Protein AF-S4P6C3-F1 (afdb_monomer_lite)

Sequence (92 aa):
MGSIQLGIQHAIGGLASKPERDLLMQDFMTVETTNFPHEGSNHTPAHHYSEFKFKTYAPIAFRYFRDLFGIQPDDFLMSMCSAPLRELSNPG

Radius of gyration: 14.52 Å; chains: 1; bounding box: 35×41×32 Å

Foldseek 3Di:
DLVVLQLLCLLLVVVVPPDDDDDDPVLQADKDKDWQDCCGDPRGHHHPDHTDIDIDGSSNVVVVVCVVVVNDSVNVSCVRRVDDDDDDDDPD

InterPro domains:
  IPR002498 Phosphatidylinositol-4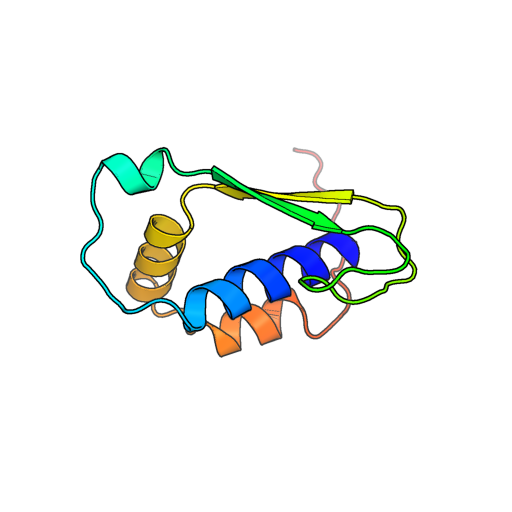-phosphate 4/5-kinase, core [PS51455] (1-92)
  IPR023610 Phosphatidylinositol-4/5-phosphate 5/4-kinase [PTHR23086] (1-92)
  IPR027484 Phosphatidylinositol-4-phosphate 5-kinase, N-terminal [G3DSA:3.30.800.10] (1-92)

pLDDT: mean 94.83, std 4.9, range [67.56, 98.31]

Organism: NCBI:txid116150

Secondary structure (DSSP, 8-state):
-HHHHHHHHHHHHHHHTSPP----GGGGG-EEEEEE-TT--SSS---SSPPEEEEEESHHHHHHHHHHTT--HHHHHHHHHSSPPPP-----

Structure (mmCIF, N/CA/C/O backbone):
data_AF-S4P6C3-F1
#
_entry.id   AF-S4P6C3-F1
#
loop_
_atom_site.group_PDB
_atom_site.id
_atom_site.type_symbol
_atom_site.label_atom_id
_atom_site.label_alt_id
_atom_site.label_comp_id
_atom_site.label_asym_id
_atom_site.label_entity_id
_atom_site.label_seq_id
_atom_site.pdbx_PDB_ins_code
_atom_site.Cartn_x
_atom_site.Cartn_y
_atom_site.Cartn_z
_atom_site.occupancy
_atom_site.B_iso_or_equiv
_atom_site.auth_seq_id
_atom_site.auth_comp_id
_atom_site.auth_asym_id
_atom_site.auth_atom_id
_atom_site.pdbx_PDB_model_num
ATOM 1 N N . MET A 1 1 ? 9.313 -11.218 -7.025 1.00 74.44 1 MET A N 1
ATOM 2 C CA . MET A 1 1 ? 8.462 -10.908 -5.852 1.00 74.44 1 MET A CA 1
ATOM 3 C C . MET A 1 1 ? 8.581 -9.471 -5.351 1.00 74.44 1 MET A C 1
ATOM 5 O O . MET A 1 1 ? 7.601 -8.979 -4.813 1.00 74.44 1 MET A O 1
ATOM 9 N N . GLY A 1 2 ? 9.705 -8.770 -5.545 1.00 89.00 2 GLY A N 1
ATOM 10 C CA . GLY A 1 2 ? 9.864 -7.405 -5.017 1.00 89.00 2 GLY A CA 1
ATOM 11 C C . GLY A 1 2 ? 8.841 -6.364 -5.508 1.00 89.00 2 GLY A C 1
ATOM 12 O O . GLY A 1 2 ? 8.523 -5.444 -4.764 1.00 89.00 2 GLY A O 1
ATOM 13 N N . SER A 1 3 ? 8.230 -6.543 -6.687 1.00 93.94 3 SER A N 1
ATOM 14 C CA . SER A 1 3 ? 7.123 -5.691 -7.157 1.00 93.94 3 SER A CA 1
ATOM 15 C C . SER A 1 3 ? 5.884 -5.742 -6.249 1.00 93.94 3 SER A C 1
ATOM 17 O O . SER A 1 3 ? 5.208 -4.730 -6.082 1.00 93.94 3 SER A O 1
ATOM 19 N N . ILE A 1 4 ? 5.611 -6.885 -5.605 1.00 96.19 4 ILE A N 1
ATOM 20 C CA . ILE A 1 4 ? 4.520 -7.022 -4.625 1.00 96.19 4 ILE A CA 1
ATOM 21 C C . ILE A 1 4 ? 4.833 -6.180 -3.387 1.00 96.19 4 ILE A C 1
ATOM 23 O O . ILE A 1 4 ? 3.992 -5.406 -2.942 1.00 96.19 4 ILE A O 1
ATOM 27 N N . GLN A 1 5 ? 6.052 -6.302 -2.861 1.00 97.25 5 GLN A N 1
ATOM 28 C CA . GLN A 1 5 ? 6.489 -5.580 -1.664 1.00 97.25 5 GLN A CA 1
ATOM 29 C C . GLN A 1 5 ? 6.485 -4.063 -1.901 1.00 97.25 5 GLN A C 1
ATOM 31 O O . GLN A 1 5 ? 5.964 -3.315 -1.076 1.00 97.25 5 GLN A O 1
ATOM 36 N N . LEU A 1 6 ? 6.952 -3.617 -3.074 1.00 97.25 6 LEU A N 1
ATOM 37 C CA . LEU A 1 6 ? 6.895 -2.213 -3.488 1.00 97.25 6 LEU A CA 1
ATOM 38 C C . LEU A 1 6 ? 5.450 -1.689 -3.559 1.00 97.25 6 LEU A C 1
ATOM 40 O O . LEU A 1 6 ? 5.155 -0.609 -3.045 1.00 97.25 6 LEU A O 1
ATOM 44 N N . GLY A 1 7 ? 4.544 -2.465 -4.159 1.00 97.44 7 GLY A N 1
ATOM 45 C CA . GLY A 1 7 ? 3.127 -2.113 -4.245 1.00 97.44 7 GLY A CA 1
ATOM 46 C C . GLY A 1 7 ? 2.451 -2.010 -2.875 1.00 97.44 7 GLY A C 1
ATOM 47 O O . GLY A 1 7 ? 1.749 -1.035 -2.611 1.00 97.44 7 GLY A O 1
ATOM 48 N N . ILE A 1 8 ? 2.716 -2.966 -1.976 1.00 97.38 8 ILE A N 1
ATOM 49 C CA . ILE A 1 8 ? 2.203 -2.958 -0.596 1.00 97.38 8 ILE A CA 1
ATOM 50 C C . ILE A 1 8 ? 2.714 -1.733 0.170 1.00 97.38 8 ILE A C 1
ATOM 52 O O . ILE A 1 8 ? 1.925 -1.039 0.815 1.00 97.38 8 ILE A O 1
ATOM 56 N N . GLN A 1 9 ? 4.016 -1.449 0.083 1.00 96.38 9 GLN A N 1
ATOM 57 C CA . GLN A 1 9 ? 4.632 -0.320 0.778 1.00 96.38 9 GLN A CA 1
ATOM 58 C C . GLN A 1 9 ? 4.032 1.017 0.330 1.00 96.38 9 GLN A C 1
ATOM 60 O O . GLN A 1 9 ? 3.693 1.850 1.172 1.00 96.38 9 GLN A O 1
ATOM 65 N N . HIS A 1 10 ? 3.831 1.201 -0.977 1.00 96.25 10 HIS A N 1
ATOM 66 C CA . HIS A 1 10 ? 3.174 2.392 -1.522 1.00 96.25 10 HIS A CA 1
ATOM 67 C C . HIS A 1 10 ? 1.713 2.506 -1.078 1.00 96.25 10 HIS A C 1
ATOM 69 O O . HIS A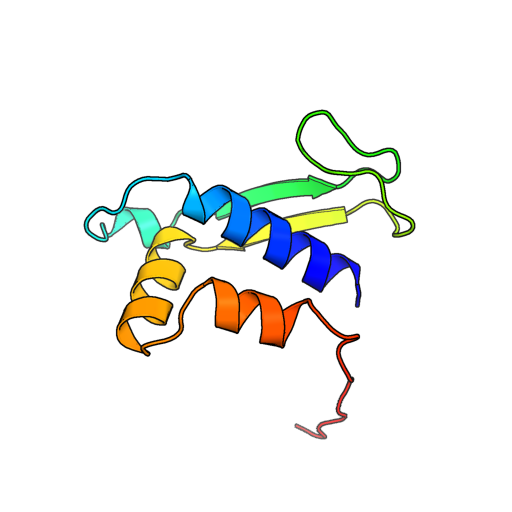 1 10 ? 1.302 3.557 -0.589 1.00 96.25 10 HIS A O 1
ATOM 75 N N . ALA A 1 11 ? 0.943 1.420 -1.191 1.00 96.44 11 ALA A N 1
ATOM 76 C CA . ALA A 1 11 ? -0.481 1.419 -0.872 1.00 96.44 11 ALA A CA 1
ATOM 77 C C . ALA A 1 11 ? -0.750 1.727 0.610 1.00 96.44 11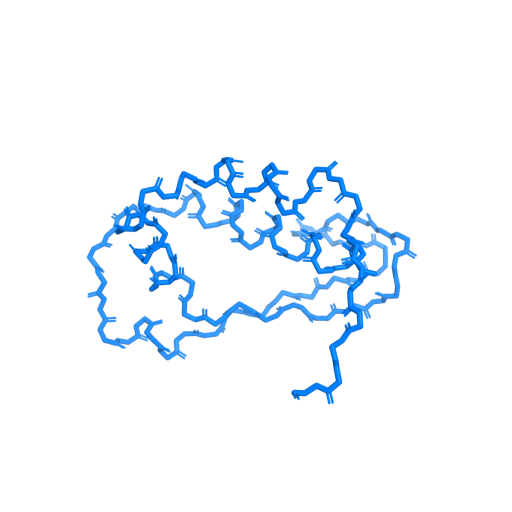 ALA A C 1
ATOM 79 O O . ALA A 1 11 ? -1.636 2.520 0.926 1.00 96.44 11 ALA A O 1
ATOM 80 N N . ILE A 1 12 ? 0.016 1.128 1.526 1.00 95.62 12 ILE A N 1
ATOM 81 C CA . ILE A 1 12 ? -0.162 1.351 2.968 1.00 95.62 12 ILE A CA 1
ATOM 82 C C . ILE A 1 12 ? 0.422 2.696 3.389 1.00 95.62 12 ILE A C 1
ATOM 84 O O . ILE A 1 12 ? -0.231 3.411 4.148 1.00 95.62 12 ILE A O 1
ATOM 88 N N . GLY A 1 13 ? 1.593 3.076 2.870 1.00 92.06 13 GLY A N 1
ATOM 89 C CA . GLY A 1 13 ? 2.182 4.387 3.148 1.00 92.06 13 GLY A CA 1
ATOM 90 C C . GLY A 1 13 ? 1.271 5.532 2.697 1.00 92.06 13 GLY A C 1
ATOM 91 O O . GLY A 1 13 ? 1.040 6.478 3.446 1.00 92.06 13 GLY A O 1
ATOM 92 N N . GLY A 1 14 ? 0.665 5.411 1.511 1.00 89.94 14 GLY A N 1
ATOM 93 C CA . GLY A 1 14 ? -0.320 6.371 1.010 1.00 89.94 14 GLY A CA 1
ATOM 94 C C . GLY A 1 14 ? -1.642 6.367 1.783 1.00 89.94 14 GLY A C 1
ATOM 95 O O . GLY A 1 14 ? -2.357 7.366 1.776 1.00 89.94 14 GLY A O 1
ATOM 96 N N . LEU A 1 15 ? -1.981 5.268 2.462 1.00 89.81 15 LEU A N 1
ATOM 97 C CA . LEU A 1 15 ? -3.176 5.183 3.297 1.00 89.81 15 LEU A CA 1
ATOM 98 C C . LEU A 1 15 ? -2.963 5.771 4.697 1.00 89.81 15 LEU A C 1
ATOM 100 O O . LEU A 1 15 ? -3.906 6.320 5.262 1.00 89.81 15 LEU A O 1
ATOM 104 N N . ALA A 1 16 ? -1.745 5.692 5.238 1.00 83.44 16 ALA A N 1
ATOM 105 C CA . ALA A 1 16 ? -1.397 6.251 6.545 1.00 83.44 16 ALA A CA 1
ATOM 106 C C . ALA A 1 16 ? -1.565 7.782 6.606 1.00 83.44 16 ALA A C 1
ATOM 108 O O . ALA A 1 16 ? -1.824 8.332 7.670 1.00 83.44 16 ALA A O 1
ATOM 109 N N . SER A 1 17 ? -1.478 8.473 5.464 1.00 83.44 17 SER A N 1
ATOM 110 C CA . SER A 1 17 ? -1.739 9.915 5.375 1.00 83.44 17 SER A CA 1
ATOM 111 C C . SER A 1 17 ? -3.230 10.275 5.323 1.00 83.44 17 SER A C 1
ATOM 113 O O . SER A 1 17 ? -3.580 11.444 5.498 1.00 83.44 17 SER A O 1
ATOM 115 N N . LYS A 1 18 ? -4.126 9.304 5.082 1.00 87.12 18 LYS A N 1
ATOM 116 C CA . LYS A 1 18 ? -5.576 9.539 5.055 1.00 87.12 18 LYS A CA 1
ATOM 117 C C . LYS A 1 18 ? -6.132 9.473 6.482 1.00 87.12 18 LYS A C 1
ATOM 119 O O . LYS A 1 18 ? -5.865 8.489 7.176 1.00 87.12 18 LYS A O 1
ATOM 124 N N . PRO A 1 19 ? -6.973 10.437 6.902 1.00 88.25 19 PRO A N 1
ATOM 125 C CA . PRO A 1 19 ? -7.536 10.437 8.245 1.00 88.25 19 PRO A CA 1
ATOM 126 C C . PRO A 1 19 ? -8.315 9.150 8.534 1.00 88.25 19 PRO A C 1
ATOM 128 O O . PRO A 1 19 ? -8.878 8.495 7.641 1.00 88.25 19 PRO A O 1
ATOM 131 N N . GLU A 1 20 ? -8.330 8.771 9.805 1.00 87.12 20 GLU A N 1
ATOM 132 C CA . GLU A 1 20 ? -9.214 7.720 10.285 1.00 87.12 20 GLU A CA 1
ATOM 133 C C . GLU A 1 20 ? -10.670 8.169 10.177 1.00 87.12 20 GLU A C 1
ATOM 135 O O . GLU A 1 20 ? -11.010 9.332 10.396 1.00 87.12 20 GLU A O 1
ATOM 140 N N . ARG A 1 21 ? -11.522 7.235 9.759 1.00 94.00 21 ARG A N 1
ATOM 141 C CA . ARG A 1 21 ? -12.968 7.417 9.663 1.00 94.00 21 ARG A CA 1
ATOM 142 C C . ARG A 1 21 ? -13.655 6.065 9.715 1.00 94.00 21 ARG A C 1
ATOM 144 O O . ARG A 1 21 ? -13.038 5.053 9.372 1.00 94.00 21 ARG A O 1
ATOM 151 N N . ASP A 1 22 ? -14.941 6.088 10.037 1.00 94.44 22 ASP A N 1
ATOM 152 C CA . ASP A 1 22 ? -15.775 4.895 10.049 1.00 94.44 22 ASP A CA 1
ATOM 153 C C . ASP A 1 22 ? -15.831 4.216 8.677 1.00 94.44 22 ASP A C 1
ATOM 155 O O . ASP A 1 22 ? -15.788 4.858 7.613 1.00 94.44 22 ASP A O 1
ATOM 159 N N . LEU A 1 23 ? -15.933 2.888 8.728 1.00 96.19 23 LEU A N 1
ATOM 160 C CA . LEU A 1 23 ? -16.057 2.034 7.561 1.00 96.19 23 LEU A CA 1
ATOM 161 C C . LEU A 1 23 ? -17.482 2.108 7.004 1.00 96.19 23 LEU A C 1
ATOM 163 O O . LEU A 1 23 ? -18.454 1.819 7.701 1.00 96.19 23 LEU A O 1
ATOM 167 N N . LEU A 1 24 ? -17.604 2.458 5.727 1.00 97.12 24 LEU A N 1
ATOM 168 C CA . LEU A 1 24 ? -18.882 2.548 5.024 1.00 97.12 24 LEU A CA 1
ATOM 169 C C . LEU A 1 24 ? -19.027 1.381 4.042 1.00 97.12 24 LEU A C 1
ATOM 171 O O . LEU A 1 24 ? -18.041 0.879 3.511 1.00 97.12 24 LEU A O 1
ATOM 175 N N . MET A 1 25 ? -20.260 0.979 3.719 1.00 97.31 25 MET A N 1
ATOM 176 C CA . MET A 1 25 ? -20.510 -0.126 2.772 1.00 97.31 25 MET A CA 1
ATOM 177 C C . MET A 1 25 ? -19.867 0.094 1.395 1.00 97.31 25 MET A C 1
ATOM 179 O O . MET A 1 25 ? -19.377 -0.848 0.780 1.00 97.31 25 MET A O 1
ATOM 183 N N . GLN A 1 26 ? -19.798 1.343 0.933 1.00 96.56 26 GLN A N 1
ATOM 184 C CA . GLN A 1 26 ? -19.135 1.695 -0.325 1.00 96.56 26 GLN A CA 1
ATOM 185 C C . GLN A 1 26 ? -17.629 1.382 -0.332 1.00 96.56 26 GLN A C 1
ATOM 187 O O . GLN A 1 26 ? -17.069 1.118 -1.393 1.00 96.56 26 GLN A O 1
ATOM 192 N N . ASP A 1 27 ? -16.975 1.355 0.834 1.00 96.88 27 ASP A N 1
ATOM 193 C CA . ASP A 1 27 ? -15.529 1.137 0.932 1.00 96.88 27 ASP A CA 1
ATOM 194 C C . ASP A 1 27 ? -15.113 -0.270 0.510 1.00 96.88 27 ASP A C 1
ATOM 196 O O . ASP A 1 27 ? -13.987 -0.466 0.054 1.00 96.88 27 ASP A O 1
ATOM 200 N N . PHE A 1 28 ? -16.029 -1.234 0.599 1.00 97.75 28 PHE A N 1
ATOM 201 C CA . PHE A 1 28 ? -15.814 -2.601 0.134 1.00 97.75 28 PHE A CA 1
ATOM 202 C C . PHE A 1 28 ? -15.754 -2.714 -1.392 1.00 97.75 28 PHE A C 1
ATOM 204 O O . PHE A 1 28 ? -15.180 -3.668 -1.912 1.00 97.75 28 PHE A O 1
ATOM 211 N N . MET A 1 29 ? -16.312 -1.737 -2.112 1.00 97.56 29 MET A N 1
ATOM 212 C CA . MET A 1 29 ? -16.329 -1.713 -3.577 1.00 97.56 29 MET A CA 1
ATOM 213 C C . MET A 1 29 ? -15.168 -0.903 -4.169 1.00 97.56 29 MET A C 1
ATOM 215 O O . MET A 1 29 ? -14.937 -0.946 -5.378 1.00 97.56 29 MET A O 1
ATOM 219 N N . THR A 1 30 ? -14.430 -0.164 -3.339 1.00 96.56 30 THR A N 1
ATOM 220 C CA . THR A 1 30 ? -13.320 0.685 -3.781 1.00 96.56 30 THR A CA 1
ATOM 221 C C . THR A 1 30 ? -12.143 -0.157 -4.266 1.00 96.56 30 THR A C 1
ATOM 223 O O . THR A 1 30 ? -11.669 -1.050 -3.564 1.00 96.56 30 THR A O 1
ATOM 226 N N . VAL A 1 31 ? -11.614 0.177 -5.445 1.00 97.94 31 VAL A N 1
ATOM 227 C CA . VAL A 1 31 ? -10.368 -0.391 -5.975 1.00 97.94 31 VAL A CA 1
ATOM 228 C C . VAL A 1 31 ? -9.445 0.746 -6.384 1.00 97.94 31 VAL A C 1
ATOM 230 O O . VAL A 1 31 ? -9.732 1.481 -7.327 1.00 97.94 31 VAL A O 1
ATOM 233 N N . GLU A 1 32 ? -8.319 0.880 -5.692 1.00 96.69 32 GLU A N 1
ATOM 234 C CA . GLU A 1 32 ? -7.276 1.844 -6.042 1.00 96.69 32 GLU A CA 1
ATOM 235 C C . GLU A 1 32 ? -6.263 1.161 -6.968 1.00 96.69 32 GLU A C 1
ATOM 237 O O . GLU A 1 32 ? -5.790 0.064 -6.677 1.00 96.69 32 GLU A O 1
ATOM 242 N N . THR A 1 33 ? -5.956 1.774 -8.114 1.00 97.69 33 THR A N 1
ATOM 243 C CA . THR A 1 33 ? -4.959 1.255 -9.064 1.00 97.69 33 THR A CA 1
ATOM 244 C C . THR A 1 33 ? -3.798 2.232 -9.177 1.00 97.69 33 THR A C 1
ATOM 246 O O . THR A 1 33 ? -3.998 3.373 -9.590 1.00 97.69 33 THR A O 1
ATOM 249 N N . THR A 1 34 ? -2.589 1.761 -8.885 1.00 97.75 34 THR A N 1
ATOM 250 C CA . THR A 1 34 ? -1.348 2.532 -9.012 1.00 97.75 34 THR A CA 1
ATOM 251 C C . THR A 1 34 ? -0.505 1.958 -10.145 1.00 97.75 34 THR A C 1
ATOM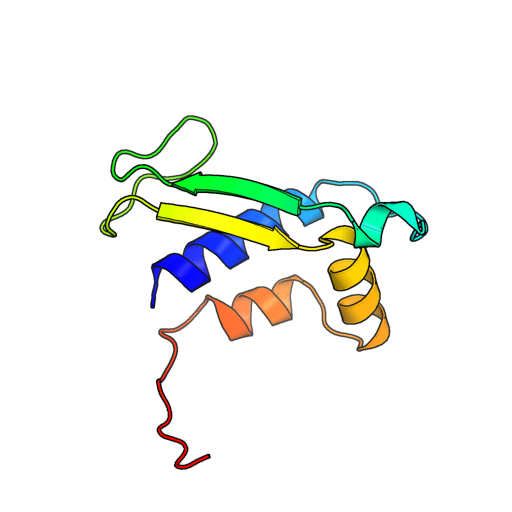 253 O O . THR A 1 34 ? -0.282 0.747 -10.210 1.00 97.75 34 THR A O 1
ATOM 256 N N . ASN A 1 35 ? -0.028 2.821 -11.042 1.00 97.94 35 ASN A N 1
ATOM 257 C CA . ASN A 1 35 ? 0.912 2.435 -12.094 1.00 97.94 35 ASN A CA 1
ATOM 258 C C . ASN A 1 35 ? 2.348 2.610 -11.590 1.00 97.94 35 ASN A C 1
ATOM 260 O O . ASN A 1 35 ? 2.675 3.660 -11.046 1.00 97.94 35 ASN A O 1
ATOM 264 N N . PHE A 1 36 ? 3.186 1.608 -11.826 1.00 98.25 36 PHE A N 1
ATOM 265 C CA . PHE A 1 36 ? 4.604 1.582 -11.486 1.00 98.25 36 PHE A CA 1
ATOM 266 C C . PHE A 1 36 ? 5.420 1.434 -12.781 1.00 98.25 36 PHE A C 1
ATOM 268 O O . PHE A 1 36 ? 5.698 0.307 -13.205 1.00 98.25 36 PHE A O 1
ATOM 275 N N . PRO A 1 37 ? 5.709 2.549 -13.479 1.00 97.94 37 PRO A N 1
ATOM 276 C CA . PRO A 1 37 ? 6.622 2.551 -14.619 1.00 97.94 37 PRO A CA 1
ATOM 277 C C . PRO A 1 37 ? 8.066 2.335 -14.152 1.00 97.94 37 PRO A C 1
ATOM 279 O O . PRO A 1 37 ? 8.426 2.728 -13.041 1.00 97.94 37 PRO A O 1
ATOM 282 N N . HIS A 1 38 ? 8.902 1.755 -15.014 1.00 96.75 38 HIS A N 1
ATOM 283 C CA . HIS A 1 38 ? 10.284 1.393 -14.669 1.00 96.75 38 HIS A CA 1
ATOM 284 C C . HIS A 1 38 ? 11.103 2.620 -14.240 1.00 96.75 38 HIS A C 1
ATOM 286 O O . HIS A 1 38 ? 11.766 2.612 -13.204 1.00 96.75 38 HIS A O 1
ATOM 292 N N . GLU A 1 39 ? 10.958 3.707 -14.998 1.00 97.62 39 GLU A N 1
ATOM 293 C CA . GLU A 1 39 ? 11.614 5.002 -14.768 1.00 97.62 39 GLU A CA 1
ATOM 294 C C . GLU A 1 39 ? 11.024 5.789 -13.583 1.00 97.62 39 GLU A C 1
ATOM 296 O O . GLU A 1 39 ? 11.513 6.862 -13.230 1.00 97.62 39 GLU A O 1
ATOM 301 N N . GLY A 1 40 ? 9.964 5.280 -12.947 1.00 97.25 40 GLY A N 1
ATOM 302 C CA . GLY A 1 40 ? 9.240 5.990 -11.899 1.00 97.25 40 GLY A CA 1
ATOM 303 C C . GLY A 1 40 ? 8.328 7.100 -12.429 1.00 97.25 40 GLY A C 1
ATOM 304 O O . GLY A 1 40 ? 8.137 7.302 -13.628 1.00 97.25 40 GLY A O 1
ATOM 305 N N . SER A 1 41 ? 7.679 7.797 -11.502 1.00 96.50 41 SER A N 1
ATOM 306 C CA . SER A 1 41 ? 6.758 8.899 -11.777 1.00 96.50 41 SER A CA 1
ATOM 307 C C . SER A 1 41 ? 6.774 9.908 -10.627 1.00 96.50 41 SER A C 1
ATOM 309 O O . SER A 1 41 ? 7.414 9.689 -9.601 1.00 96.50 41 SER A O 1
ATOM 311 N N . ASN A 1 42 ? 5.986 10.980 -10.736 1.00 95.31 42 ASN A N 1
ATOM 312 C CA . ASN A 1 42 ? 5.787 11.922 -9.627 1.00 95.31 42 ASN A CA 1
ATOM 313 C C . ASN A 1 42 ? 5.190 11.267 -8.363 1.00 95.31 42 ASN A C 1
ATOM 315 O O . ASN A 1 42 ? 5.268 11.850 -7.287 1.00 95.31 42 ASN A O 1
ATOM 319 N N . HIS A 1 43 ? 4.572 10.085 -8.485 1.00 92.94 43 HIS A N 1
ATOM 320 C CA . HIS A 1 43 ? 3.867 9.409 -7.390 1.00 92.94 43 HIS A CA 1
ATOM 321 C C . HIS A 1 43 ? 4.493 8.070 -6.985 1.00 92.94 43 HIS A C 1
ATOM 323 O O . HIS A 1 43 ? 4.107 7.509 -5.959 1.00 92.94 43 HIS A O 1
ATOM 329 N N . THR A 1 44 ? 5.413 7.529 -7.784 1.00 96.75 44 THR A N 1
ATOM 330 C CA . THR A 1 44 ? 6.013 6.204 -7.580 1.00 96.75 44 THR A CA 1
ATOM 331 C C . THR A 1 44 ? 7.509 6.258 -7.868 1.00 96.75 44 THR A C 1
ATOM 333 O O . THR A 1 44 ? 7.898 6.833 -8.883 1.00 96.75 44 THR A O 1
ATOM 336 N N . PRO A 1 45 ? 8.364 5.646 -7.040 1.00 95.75 45 PRO A N 1
ATOM 337 C CA . PRO A 1 45 ? 9.803 5.656 -7.281 1.00 95.75 45 PRO A CA 1
ATOM 338 C C . PRO A 1 45 ? 10.171 4.830 -8.523 1.00 95.75 45 PRO A C 1
ATOM 340 O O . PRO A 1 45 ? 9.449 3.900 -8.889 1.00 95.75 45 PRO A O 1
ATOM 343 N N . ALA A 1 46 ? 11.313 5.151 -9.136 1.00 97.31 46 ALA A N 1
ATOM 344 C CA . ALA A 1 46 ? 11.929 4.307 -10.158 1.00 97.31 46 ALA A CA 1
ATOM 345 C C . ALA A 1 46 ? 12.380 2.970 -9.552 1.00 97.31 46 ALA A C 1
ATOM 347 O O . ALA A 1 46 ? 12.719 2.898 -8.365 1.00 97.31 46 ALA A O 1
ATOM 348 N N . HIS A 1 47 ? 12.382 1.902 -10.350 1.00 97.06 47 HIS A N 1
ATOM 349 C CA . HIS A 1 47 ? 12.692 0.561 -9.858 1.00 97.06 47 HIS A CA 1
ATOM 350 C C . HIS A 1 47 ? 13.212 -0.369 -10.953 1.00 97.06 47 HIS A C 1
ATOM 352 O O . HIS A 1 47 ? 12.874 -0.239 -12.119 1.00 97.06 47 HIS A O 1
ATOM 358 N N . HIS A 1 48 ? 13.935 -1.420 -10.564 1.00 96.06 48 HIS A N 1
ATOM 359 C CA . HIS A 1 48 ? 14.512 -2.381 -11.513 1.00 96.06 48 HIS A CA 1
ATOM 360 C C . HIS A 1 48 ? 13.540 -3.465 -12.018 1.00 96.06 48 HIS A C 1
ATOM 362 O O . HIS A 1 48 ? 13.925 -4.311 -12.821 1.00 96.06 48 HIS A O 1
ATOM 368 N N . TYR A 1 49 ? 12.289 -3.477 -11.552 1.00 94.69 49 TYR A N 1
ATOM 369 C CA . TYR A 1 49 ? 11.271 -4.420 -12.029 1.00 94.69 49 TYR A CA 1
ATOM 370 C C . TYR A 1 49 ? 10.684 -3.982 -13.376 1.00 94.69 49 TYR A C 1
ATOM 372 O O . TYR A 1 49 ? 10.722 -2.800 -13.719 1.00 94.69 49 TYR A O 1
ATOM 380 N N . SER A 1 50 ? 10.099 -4.925 -14.121 1.00 95.88 50 SER A N 1
ATOM 381 C CA . SER A 1 50 ? 9.235 -4.600 -15.260 1.00 95.88 50 SER A CA 1
ATOM 382 C C . SER A 1 50 ? 8.086 -3.701 -14.817 1.00 95.88 50 SER A C 1
ATOM 384 O O . SER A 1 50 ? 7.627 -3.808 -13.679 1.00 95.88 50 SER A O 1
ATOM 386 N N . GLU A 1 51 ? 7.611 -2.847 -15.719 1.00 97.12 51 GLU A N 1
ATOM 387 C CA . GLU A 1 51 ? 6.468 -1.983 -15.435 1.00 97.12 51 GLU A CA 1
ATOM 388 C C . GLU A 1 51 ? 5.254 -2.811 -15.022 1.00 97.12 51 GLU A C 1
ATOM 390 O O . GLU A 1 51 ? 4.953 -3.850 -15.621 1.00 97.12 51 GLU A O 1
ATOM 395 N N . PHE A 1 52 ? 4.546 -2.360 -13.992 1.00 97.75 52 PHE A N 1
ATOM 396 C CA . PHE A 1 52 ? 3.398 -3.091 -13.476 1.00 97.75 52 PHE A CA 1
ATOM 397 C C . PHE A 1 52 ? 2.305 -2.160 -12.964 1.00 97.75 52 PHE A C 1
ATOM 399 O O . PHE A 1 52 ? 2.495 -0.962 -12.759 1.00 97.75 52 PHE A O 1
ATOM 406 N N . LYS A 1 53 ? 1.118 -2.731 -12.759 1.00 97.81 53 LYS A N 1
ATOM 407 C CA . LYS A 1 53 ? 0.007 -2.070 -12.075 1.00 97.81 53 LYS A CA 1
ATOM 408 C C . LYS A 1 53 ? -0.265 -2.807 -10.781 1.00 97.81 53 LYS A C 1
ATOM 410 O O . LYS A 1 53 ? -0.399 -4.030 -10.790 1.00 97.81 53 LYS A O 1
ATOM 415 N N . PHE A 1 54 ? -0.382 -2.068 -9.691 1.00 98.19 54 PHE A N 1
ATOM 416 C CA . PHE A 1 54 ? -0.787 -2.611 -8.406 1.00 98.19 54 PHE A CA 1
ATOM 417 C C . PHE A 1 54 ? -2.231 -2.211 -8.127 1.00 98.19 54 PHE A C 1
ATOM 419 O O . PHE A 1 54 ? -2.587 -1.043 -8.280 1.00 98.19 54 PHE A O 1
ATOM 426 N N . LYS A 1 55 ? -3.067 -3.180 -7.752 1.00 98.25 55 LYS A N 1
ATOM 427 C CA . LYS A 1 55 ? -4.467 -2.943 -7.395 1.00 98.25 55 LYS A CA 1
ATOM 428 C C . LYS A 1 55 ? -4.674 -3.238 -5.920 1.00 98.25 55 LYS A C 1
ATOM 430 O O . LYS A 1 55 ? -4.470 -4.371 -5.491 1.00 98.25 55 LYS A O 1
ATOM 435 N N . THR A 1 56 ? -5.137 -2.239 -5.186 1.00 98.12 56 THR A N 1
ATOM 436 C CA . THR A 1 56 ? -5.510 -2.356 -3.779 1.00 98.12 56 THR A CA 1
ATOM 437 C C . THR A 1 56 ? -7.027 -2.377 -3.684 1.00 98.12 56 THR A C 1
ATOM 439 O O . THR A 1 56 ? -7.695 -1.392 -3.995 1.00 98.12 56 THR A O 1
ATOM 442 N N . TYR A 1 57 ? -7.576 -3.513 -3.270 1.00 98.31 57 TYR A N 1
ATOM 443 C CA . TYR A 1 57 ? -9.014 -3.700 -3.098 1.00 98.31 57 TYR A CA 1
ATOM 444 C C . TYR A 1 57 ? -9.418 -3.321 -1.677 1.00 98.31 57 TYR A C 1
ATOM 446 O O . TYR A 1 57 ? -8.724 -3.684 -0.732 1.00 98.31 57 TYR A O 1
ATOM 454 N N . ALA A 1 58 ? -10.529 -2.602 -1.541 1.00 97.75 58 ALA A N 1
ATOM 455 C CA . ALA A 1 58 ? -11.127 -2.185 -0.277 1.00 97.75 58 ALA A CA 1
ATOM 456 C C . ALA A 1 58 ? -10.110 -1.657 0.767 1.00 97.75 58 ALA A C 1
ATOM 458 O O . ALA A 1 58 ? -10.080 -2.143 1.900 1.00 97.75 58 ALA A O 1
ATOM 459 N N . PRO A 1 59 ? -9.259 -0.665 0.424 1.00 97.12 59 PRO A N 1
ATOM 460 C CA . PRO A 1 59 ? -8.131 -0.248 1.267 1.00 97.12 59 PRO A CA 1
ATOM 461 C C . PRO A 1 59 ? -8.550 0.162 2.686 1.00 97.12 59 PRO A C 1
ATOM 463 O O . PRO A 1 59 ? -7.882 -0.187 3.656 1.00 97.12 59 PRO A O 1
ATOM 466 N N . ILE A 1 60 ? -9.683 0.860 2.822 1.00 96.50 60 ILE A N 1
ATOM 467 C CA . ILE A 1 60 ? -10.218 1.279 4.126 1.00 96.50 60 ILE A CA 1
ATOM 468 C C . ILE A 1 60 ? -10.721 0.075 4.932 1.00 96.50 60 ILE A C 1
ATOM 470 O O . ILE A 1 60 ? -10.461 0.008 6.131 1.00 96.50 60 ILE A O 1
ATOM 474 N N . ALA A 1 61 ? -11.366 -0.903 4.286 1.00 97.31 61 ALA A N 1
ATOM 475 C CA . ALA A 1 61 ? -11.819 -2.124 4.953 1.00 97.31 61 ALA A CA 1
ATOM 476 C C . ALA A 1 61 ? -10.635 -2.947 5.476 1.00 97.31 61 ALA A C 1
ATOM 478 O O . ALA A 1 61 ? -10.645 -3.378 6.623 1.00 97.31 61 ALA A O 1
ATOM 479 N N . PHE A 1 62 ? -9.572 -3.107 4.683 1.00 97.44 62 PHE A N 1
ATOM 480 C CA . PHE A 1 62 ? -8.372 -3.817 5.135 1.00 97.44 62 PHE A CA 1
ATOM 481 C C . PHE A 1 62 ? -7.541 -3.036 6.160 1.00 97.44 62 PHE A C 1
ATOM 483 O O . PHE A 1 62 ? -6.826 -3.657 6.943 1.00 97.44 62 PHE A O 1
ATOM 490 N N . ARG A 1 63 ? -7.630 -1.699 6.215 1.00 96.50 63 ARG A N 1
ATOM 491 C CA . ARG A 1 63 ? -7.139 -0.940 7.379 1.00 96.50 63 ARG A CA 1
ATOM 492 C C . ARG A 1 63 ? -7.927 -1.326 8.627 1.00 96.50 63 ARG A C 1
ATOM 494 O O . ARG A 1 63 ? -7.326 -1.858 9.547 1.00 96.50 63 ARG A O 1
ATOM 501 N N . TYR A 1 64 ? -9.254 -1.210 8.577 1.00 96.25 64 TYR A N 1
ATOM 502 C CA . TYR A 1 64 ? -10.130 -1.577 9.691 1.00 96.25 64 TYR A CA 1
ATOM 503 C C . TYR A 1 64 ? -9.908 -3.019 10.180 1.00 96.25 64 TYR A C 1
ATOM 505 O O . TYR A 1 64 ? -9.827 -3.264 11.379 1.00 96.25 64 TYR A O 1
ATOM 513 N N . PHE A 1 65 ? -9.759 -3.988 9.270 1.00 97.62 65 PHE A N 1
ATOM 514 C CA . PHE A 1 65 ? -9.489 -5.375 9.659 1.00 97.62 65 PHE A CA 1
ATOM 515 C C . PHE A 1 65 ? -8.115 -5.561 10.297 1.00 97.62 65 PHE A C 1
ATOM 517 O O . PHE A 1 65 ? -8.006 -6.322 11.254 1.00 97.62 65 PHE A O 1
ATOM 524 N N . ARG A 1 66 ? -7.073 -4.877 9.809 1.00 96.69 66 ARG A N 1
ATOM 525 C CA . ARG A 1 66 ? -5.761 -4.911 10.472 1.00 96.69 66 ARG A CA 1
ATOM 526 C C . ARG A 1 66 ? -5.861 -4.377 11.897 1.00 96.69 66 ARG A C 1
ATOM 528 O O . ARG A 1 66 ? -5.367 -5.043 12.801 1.00 96.69 66 ARG A O 1
ATOM 535 N N . ASP A 1 67 ? -6.574 -3.273 12.095 1.00 94.94 67 ASP A N 1
ATOM 536 C CA . ASP A 1 67 ? -6.784 -2.684 13.420 1.00 94.94 67 ASP A CA 1
ATOM 537 C C . ASP A 1 67 ? -7.563 -3.644 14.338 1.00 94.94 67 ASP A C 1
ATOM 539 O O . ASP A 1 67 ? -7.161 -3.874 15.478 1.00 94.94 67 ASP A O 1
ATOM 543 N N . LEU A 1 68 ? -8.616 -4.294 13.821 1.00 97.25 68 LEU A N 1
ATOM 544 C CA . LEU A 1 68 ? -9.391 -5.311 14.546 1.00 97.25 68 LEU A CA 1
ATOM 545 C C . LEU A 1 68 ? -8.533 -6.512 14.978 1.00 97.25 68 LEU A C 1
ATOM 547 O O . LEU A 1 68 ? -8.755 -7.078 16.047 1.00 97.25 68 LEU A O 1
ATOM 551 N N . PHE A 1 69 ? -7.548 -6.895 14.162 1.00 98.06 69 PHE A N 1
ATOM 552 C CA . PHE A 1 69 ? -6.586 -7.952 14.483 1.00 98.06 69 PHE A CA 1
ATOM 553 C C . PHE A 1 69 ? -5.371 -7.458 15.284 1.00 98.06 69 PHE A C 1
ATOM 555 O O . PHE A 1 69 ? -4.472 -8.250 15.563 1.00 98.06 69 PHE A O 1
ATOM 562 N N . GLY A 1 7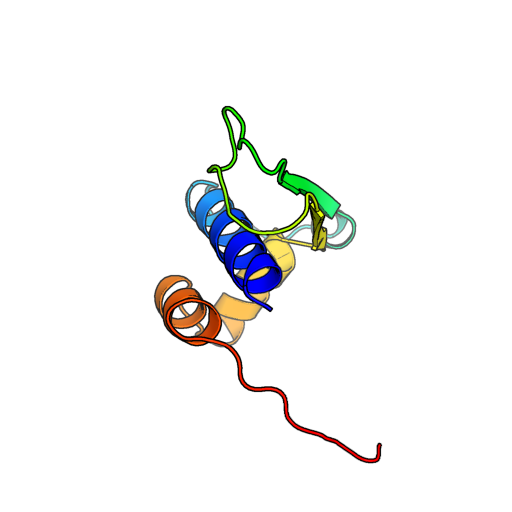0 ? -5.326 -6.177 15.663 1.00 97.06 70 GLY A N 1
ATOM 563 C CA . GLY A 1 70 ? -4.216 -5.592 16.416 1.00 97.06 70 GLY A CA 1
ATOM 564 C C . GLY A 1 70 ? -2.906 -5.505 15.626 1.00 97.06 70 GLY A C 1
ATOM 565 O O . GLY A 1 70 ? -1.832 -5.479 16.223 1.00 97.06 70 GLY A O 1
ATOM 566 N N . ILE A 1 71 ? -2.975 -5.481 14.294 1.00 97.62 71 ILE A N 1
ATOM 567 C CA . ILE A 1 71 ? -1.811 -5.442 13.407 1.00 97.62 71 ILE A CA 1
ATOM 568 C C . ILE A 1 71 ? -1.478 -3.985 13.088 1.00 97.62 71 ILE A C 1
ATOM 570 O O . ILE A 1 71 ? -2.135 -3.360 12.254 1.00 97.62 71 ILE A O 1
ATOM 574 N N . GLN A 1 72 ? -0.420 -3.462 13.706 1.00 95.25 72 GLN A N 1
ATOM 575 C CA . GLN A 1 72 ? 0.035 -2.103 13.429 1.00 95.25 72 GLN A CA 1
ATOM 576 C C . GLN A 1 72 ? 0.558 -1.971 11.987 1.00 95.25 72 GLN A C 1
ATOM 578 O O . GLN A 1 72 ? 1.190 -2.901 11.469 1.00 95.25 72 GLN A O 1
ATOM 583 N N . PRO A 1 73 ? 0.329 -0.828 11.311 1.00 94.81 73 PRO A N 1
ATOM 584 C CA . PRO A 1 73 ? 0.785 -0.624 9.938 1.00 94.81 73 PRO A CA 1
ATOM 585 C C . PRO A 1 73 ? 2.296 -0.808 9.760 1.00 94.81 73 PRO A C 1
ATOM 587 O O . PRO A 1 73 ? 2.713 -1.432 8.783 1.00 94.81 73 PRO A O 1
ATOM 590 N N . ASP A 1 74 ? 3.091 -0.310 10.707 1.00 95.38 74 ASP A N 1
ATOM 591 C CA . ASP A 1 74 ? 4.554 -0.385 10.659 1.00 95.38 74 ASP A CA 1
ATOM 592 C C . ASP A 1 74 ? 5.043 -1.825 10.817 1.00 95.38 74 ASP A C 1
ATOM 594 O O . ASP A 1 74 ? 5.875 -2.280 10.032 1.00 95.38 74 ASP A O 1
ATOM 598 N N . ASP A 1 75 ? 4.461 -2.579 11.753 1.00 96.75 75 ASP A N 1
ATOM 599 C CA . ASP A 1 75 ? 4.774 -3.998 11.946 1.00 96.75 75 ASP A CA 1
ATOM 600 C C . ASP A 1 75 ? 4.396 -4.825 10.713 1.00 96.75 75 ASP A C 1
ATOM 602 O O . ASP A 1 75 ? 5.150 -5.706 10.286 1.00 96.75 75 ASP A O 1
ATOM 606 N N . PHE A 1 76 ? 3.250 -4.519 10.094 1.00 96.81 76 PHE A N 1
ATOM 607 C CA . PHE A 1 76 ? 2.833 -5.153 8.845 1.00 96.81 76 PHE A CA 1
ATOM 608 C C . PHE A 1 76 ? 3.827 -4.878 7.713 1.00 96.81 76 PHE A C 1
ATOM 610 O O . PHE A 1 76 ? 4.233 -5.804 7.008 1.00 96.81 76 PHE A O 1
ATOM 617 N N . LEU A 1 77 ? 4.242 -3.620 7.540 1.00 96.31 77 LEU A N 1
ATOM 618 C CA . LEU A 1 77 ? 5.209 -3.234 6.513 1.00 96.31 77 LEU A CA 1
ATOM 619 C C . LEU A 1 77 ? 6.588 -3.839 6.768 1.00 96.31 77 LEU A C 1
ATOM 621 O O . LEU A 1 77 ? 7.200 -4.356 5.834 1.00 96.31 77 LEU A O 1
ATOM 625 N N . MET A 1 78 ? 7.055 -3.847 8.014 1.00 96.38 78 MET A N 1
ATOM 626 C CA . MET A 1 78 ? 8.301 -4.514 8.381 1.00 96.38 78 MET A CA 1
ATOM 627 C C . MET A 1 78 ? 8.226 -6.007 8.070 1.00 96.38 78 MET A C 1
ATOM 629 O O . MET A 1 78 ? 9.110 -6.536 7.401 1.00 96.38 78 MET A O 1
ATOM 633 N N . SER A 1 79 ? 7.146 -6.681 8.451 1.00 96.56 79 SER A N 1
ATOM 634 C CA . SER A 1 79 ? 6.999 -8.124 8.226 1.00 96.56 79 SER A CA 1
ATOM 635 C C . SER A 1 79 ? 6.910 -8.490 6.741 1.00 96.56 79 SER A C 1
ATOM 637 O O . SER A 1 79 ? 7.463 -9.503 6.319 1.00 96.56 79 SER A O 1
ATOM 639 N N . MET A 1 80 ? 6.229 -7.668 5.937 1.00 95.75 80 MET A N 1
ATOM 640 C CA . MET A 1 80 ? 5.942 -7.977 4.532 1.00 95.75 80 MET A CA 1
ATOM 641 C C . MET A 1 80 ? 6.981 -7.435 3.546 1.00 95.75 80 MET A C 1
ATOM 643 O O . MET A 1 80 ? 7.155 -8.014 2.472 1.00 95.75 80 MET A O 1
ATOM 647 N N . CYS A 1 81 ? 7.652 -6.326 3.863 1.00 96.12 81 CYS A N 1
ATOM 648 C CA . CYS A 1 81 ? 8.446 -5.566 2.891 1.00 96.12 81 CYS A CA 1
ATOM 649 C C . CYS A 1 81 ? 9.934 -5.424 3.251 1.00 96.12 81 CYS A C 1
ATOM 651 O O . CYS A 1 81 ? 10.713 -5.069 2.370 1.00 96.12 81 CYS A O 1
ATOM 653 N N . SER A 1 82 ? 10.356 -5.704 4.492 1.00 94.75 82 SER A N 1
ATOM 654 C CA . SER A 1 82 ? 11.752 -5.461 4.916 1.00 94.75 82 SER A CA 1
ATOM 655 C C . SER A 1 82 ? 12.765 -6.514 4.447 1.00 94.75 82 SER A C 1
ATOM 657 O O . SER A 1 82 ? 13.960 -6.232 4.386 1.00 94.75 82 SER A O 1
ATOM 659 N N . ALA A 1 83 ? 12.308 -7.719 4.095 1.00 95.50 83 ALA A N 1
ATOM 660 C CA . ALA A 1 83 ? 13.154 -8.821 3.644 1.00 95.50 83 ALA A CA 1
ATOM 661 C C . ALA A 1 83 ? 12.529 -9.540 2.437 1.00 95.50 83 ALA A C 1
ATOM 663 O O . ALA A 1 83 ? 11.306 -9.524 2.292 1.00 95.50 83 ALA A O 1
ATOM 664 N N . PRO A 1 84 ? 13.322 -10.189 1.561 1.00 95.62 84 PRO A N 1
ATOM 665 C CA . PRO A 1 84 ? 12.781 -10.921 0.418 1.00 95.62 84 PRO A CA 1
ATOM 666 C C . PRO A 1 84 ? 11.779 -12.004 0.837 1.00 95.62 84 PRO A C 1
ATOM 668 O O . PRO A 1 84 ? 12.071 -12.839 1.694 1.00 95.62 84 PRO A O 1
ATOM 671 N N . LEU A 1 85 ? 10.607 -12.013 0.198 1.00 94.81 85 LEU A N 1
ATOM 672 C CA . LEU A 1 85 ? 9.600 -13.055 0.407 1.00 94.81 85 LEU A CA 1
ATOM 673 C C . LEU A 1 85 ? 10.129 -14.422 -0.052 1.00 94.81 85 LEU A C 1
ATOM 675 O O . LEU A 1 85 ? 10.759 -14.538 -1.106 1.00 94.81 85 LEU A O 1
ATOM 679 N N . ARG A 1 86 ? 9.835 -15.464 0.733 1.00 94.38 86 ARG A N 1
ATOM 680 C CA . ARG A 1 86 ? 10.192 -16.851 0.420 1.00 94.38 86 ARG A CA 1
ATOM 681 C C . ARG A 1 86 ? 8.984 -17.591 -0.143 1.00 94.38 86 ARG A C 1
ATOM 683 O O . ARG A 1 86 ? 7.959 -17.689 0.524 1.00 94.38 86 ARG A O 1
ATOM 690 N N . GLU A 1 87 ? 9.134 -18.153 -1.337 1.00 93.31 87 GLU A N 1
ATOM 691 C CA . GLU A 1 87 ? 8.132 -19.050 -1.913 1.00 93.31 87 GLU A CA 1
ATOM 692 C C . GLU A 1 87 ? 8.091 -20.372 -1.149 1.00 93.31 87 GLU A C 1
ATOM 694 O O . GLU A 1 87 ? 9.133 -20.928 -0.796 1.00 93.31 87 GLU A O 1
ATOM 699 N N . LEU A 1 88 ? 6.887 -20.884 -0.918 1.00 93.38 88 LEU A N 1
ATOM 700 C CA . LEU A 1 88 ? 6.664 -22.216 -0.373 1.00 93.38 88 LEU A CA 1
ATOM 701 C C . LEU A 1 88 ? 5.788 -22.986 -1.358 1.00 93.38 88 LEU A C 1
ATOM 703 O O . LEU A 1 88 ? 4.733 -22.499 -1.758 1.00 93.38 88 LEU A O 1
ATOM 707 N N . SER A 1 89 ? 6.210 -24.189 -1.739 1.00 93.06 89 SER A N 1
ATOM 708 C CA . SER A 1 89 ? 5.387 -25.094 -2.541 1.00 93.06 89 SER A CA 1
ATOM 709 C C . SER A 1 89 ? 4.307 -25.731 -1.665 1.00 93.06 89 SER A C 1
ATOM 711 O O . SER A 1 89 ? 4.632 -26.303 -0.623 1.00 93.06 89 SER A O 1
ATOM 713 N N . ASN A 1 90 ? 3.051 -25.695 -2.104 1.00 88.25 90 ASN A N 1
ATOM 714 C CA . ASN A 1 90 ? 1.946 -26.437 -1.495 1.00 88.25 90 ASN A CA 1
ATOM 715 C C . ASN A 1 90 ? 1.294 -27.329 -2.572 1.00 88.25 90 ASN A C 1
ATOM 717 O O . ASN A 1 90 ? 0.983 -26.798 -3.640 1.00 88.25 90 ASN A O 1
ATOM 721 N N . PRO A 1 91 ? 1.097 -28.646 -2.347 1.00 82.88 91 PRO A N 1
ATOM 722 C CA . PRO A 1 91 ? 0.419 -29.526 -3.307 1.00 82.88 91 PRO A CA 1
ATOM 723 C C . PRO A 1 91 ? -1.068 -29.203 -3.542 1.00 82.88 91 PRO A C 1
ATOM 725 O O . PRO A 1 91 ? -1.622 -29.691 -4.527 1.00 82.88 91 PRO A O 1
ATOM 728 N N . GLY A 1 92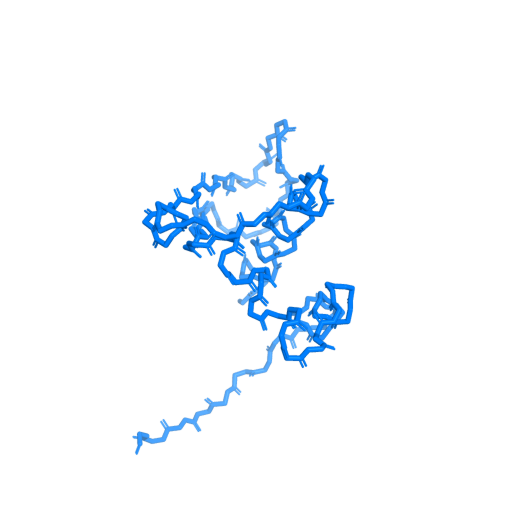 ? -1.683 -28.379 -2.686 1.00 67.56 92 GLY A N 1
ATOM 729 C CA . GLY A 1 92 ? -3.124 -28.110 -2.684 1.00 67.56 92 GLY A CA 1
ATOM 730 C C . GLY A 1 92 ? -3.778 -28.718 -1.461 1.00 67.56 92 GLY A C 1
ATOM 731 O O . GLY A 1 92 ? -3.770 -29.964 -1.362 1.00 67.56 92 GLY A O 1
#